Protein AF-A0A6L7PE51-F1 (afdb_monomer)

pLDDT: mean 96.05, std 4.15, range [68.06, 98.62]

Foldseek 3Di:
DDPVVVVLVPDQLCVVVCVVAVQFADDPQWTWDCDPVDDDDDTPWIGHRVVSDI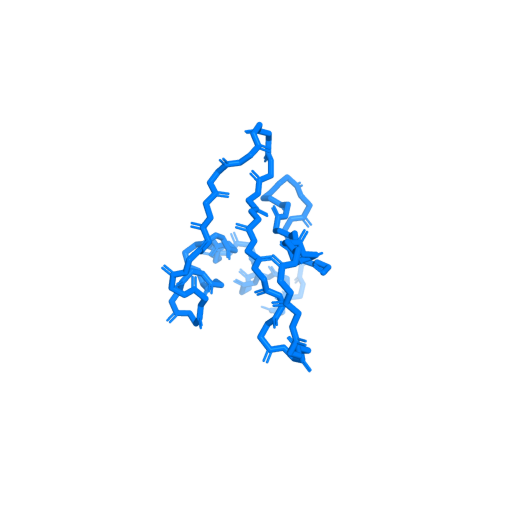D

Structure (mmCIF, N/CA/C/O backbone):
data_AF-A0A6L7PE51-F1
#
_entry.id   AF-A0A6L7PE51-F1
#
loop_
_atom_site.group_PDB
_atom_site.id
_atom_site.type_symbol
_atom_site.label_atom_id
_atom_site.label_alt_id
_atom_site.label_comp_id
_atom_site.label_asym_id
_ato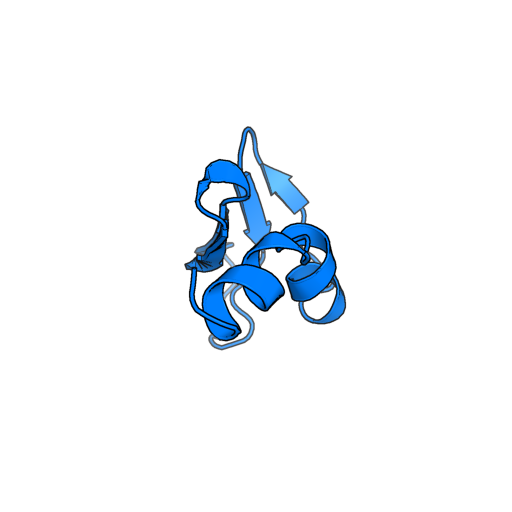m_site.label_entity_id
_atom_site.label_seq_id
_atom_site.pdbx_PDB_ins_code
_atom_site.Cartn_x
_atom_site.Cartn_y
_atom_site.Cartn_z
_atom_site.occupancy
_atom_sit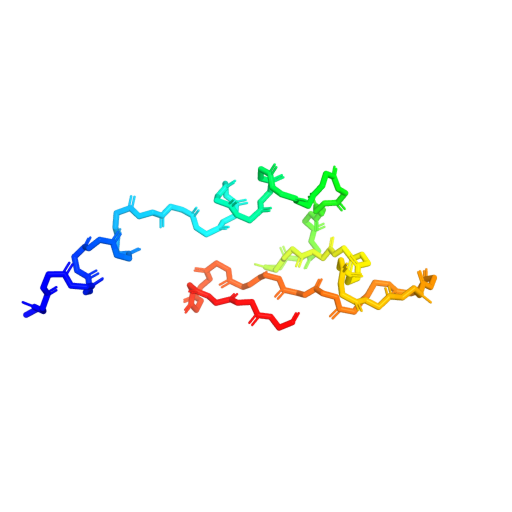e.B_iso_or_equiv
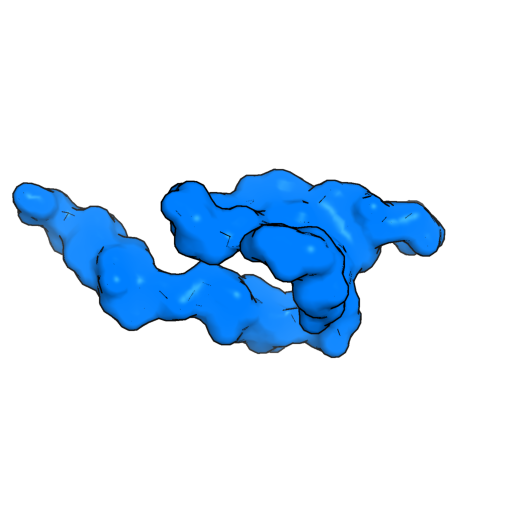_atom_site.auth_seq_id
_atom_site.auth_comp_id
_atom_site.auth_asym_id
_atom_site.auth_atom_id
_atom_site.pdbx_PDB_model_num
ATOM 1 N N . MET A 1 1 ? -10.533 11.239 16.531 1.00 68.06 1 MET A N 1
ATOM 2 C CA . MET A 1 1 ? -10.426 10.263 15.435 1.00 68.06 1 MET A CA 1
ATOM 3 C C . MET A 1 1 ? -11.807 10.056 14.860 1.00 68.06 1 MET A C 1
ATOM 5 O O . MET A 1 1 ? -12.759 9.921 15.621 1.00 68.06 1 MET A O 1
ATOM 9 N N . SER A 1 2 ? -11.928 10.139 13.541 1.00 95.75 2 SER A N 1
ATOM 10 C CA . SER A 1 2 ? -13.151 9.779 12.826 1.00 95.75 2 SER A CA 1
ATOM 11 C C . SER A 1 2 ? -13.237 8.262 12.655 1.00 95.75 2 SER A C 1
ATOM 13 O O . SER A 1 2 ? -12.214 7.583 12.594 1.00 95.75 2 SER A O 1
ATOM 15 N N . THR A 1 3 ? -14.447 7.731 12.471 1.00 96.62 3 THR A N 1
ATOM 16 C CA . THR A 1 3 ? -14.657 6.306 12.158 1.00 96.62 3 THR A CA 1
ATOM 17 C C . THR A 1 3 ? -13.821 5.843 10.959 1.00 96.62 3 THR A C 1
ATOM 19 O O . THR A 1 3 ? -13.352 4.710 10.928 1.00 96.62 3 THR A O 1
ATOM 22 N N . ILE A 1 4 ? -13.590 6.723 9.978 1.00 95.94 4 ILE A N 1
ATOM 23 C CA . ILE A 1 4 ? -12.758 6.427 8.803 1.00 95.94 4 ILE A CA 1
ATOM 24 C C . ILE A 1 4 ? -11.291 6.224 9.204 1.00 95.94 4 ILE A C 1
ATOM 26 O O . ILE A 1 4 ? -10.639 5.305 8.710 1.00 95.94 4 ILE A O 1
ATOM 30 N N . GLU A 1 5 ? -10.766 7.074 10.085 1.00 93.75 5 GLU A N 1
ATOM 31 C CA . GLU A 1 5 ? -9.396 6.952 10.597 1.00 93.75 5 GLU A CA 1
ATOM 32 C C . GLU A 1 5 ? -9.232 5.678 11.427 1.00 93.75 5 GLU A C 1
ATOM 34 O O . GLU A 1 5 ? -8.247 4.967 11.239 1.00 93.75 5 GLU A O 1
ATOM 39 N N . ASP A 1 6 ? -10.220 5.337 12.260 1.00 95.56 6 ASP A N 1
ATOM 40 C CA . ASP A 1 6 ? -10.199 4.119 13.077 1.00 95.56 6 ASP A CA 1
ATOM 41 C C . ASP A 1 6 ? -10.169 2.851 12.221 1.00 95.56 6 ASP A C 1
ATOM 43 O O . ASP A 1 6 ? -9.443 1.905 12.526 1.00 95.56 6 ASP A O 1
ATOM 47 N N . VAL A 1 7 ? -10.942 2.821 11.131 1.00 94.88 7 VAL A N 1
ATOM 48 C CA . VAL A 1 7 ? -10.920 1.700 10.183 1.00 94.88 7 VAL A CA 1
ATOM 49 C C . VAL A 1 7 ? -9.548 1.592 9.525 1.00 94.88 7 VAL A C 1
ATOM 51 O O . VAL A 1 7 ? -8.967 0.511 9.517 1.00 94.88 7 VAL A O 1
ATOM 54 N N . LYS A 1 8 ? -8.994 2.703 9.022 1.00 92.69 8 LYS A N 1
ATOM 55 C CA . LYS A 1 8 ? -7.669 2.706 8.382 1.00 92.69 8 LYS A CA 1
ATOM 56 C C . LYS A 1 8 ? -6.558 2.279 9.341 1.00 92.69 8 LYS A C 1
ATOM 58 O O . LYS A 1 8 ? -5.672 1.544 8.928 1.00 92.69 8 LYS A O 1
ATOM 63 N N . ALA A 1 9 ? -6.619 2.693 10.606 1.00 93.12 9 ALA A N 1
ATOM 64 C CA . ALA A 1 9 ? -5.622 2.349 11.618 1.00 93.12 9 ALA A CA 1
ATOM 65 C C . ALA A 1 9 ? -5.615 0.857 11.997 1.00 93.12 9 ALA A C 1
ATOM 67 O O . ALA A 1 9 ? -4.619 0.366 12.520 1.00 93.12 9 ALA A O 1
ATOM 68 N N . ARG A 1 10 ? -6.717 0.136 11.754 1.00 95.38 10 ARG A N 1
ATOM 69 C CA . ARG A 1 10 ? -6.842 -1.304 12.040 1.00 95.38 10 ARG A CA 1
ATOM 70 C C . ARG A 1 10 ? -6.392 -2.199 10.889 1.00 95.38 10 ARG A C 1
ATOM 72 O O . ARG A 1 10 ? -6.263 -3.401 11.096 1.00 95.38 10 ARG A O 1
ATOM 79 N N . LEU A 1 11 ? -6.208 -1.647 9.692 1.00 96.31 11 LEU A N 1
ATOM 80 C CA . LEU A 1 11 ? -5.839 -2.409 8.504 1.00 96.31 11 LEU A CA 1
ATOM 81 C C . LEU A 1 11 ? -4.327 -2.370 8.286 1.00 96.31 11 LEU A C 1
ATOM 83 O O . LEU A 1 11 ? -3.716 -1.303 8.318 1.00 96.31 11 LEU A O 1
ATOM 87 N N . ASP A 1 12 ? -3.739 -3.522 7.970 1.00 96.81 12 ASP A N 1
ATOM 88 C CA . ASP A 1 12 ? -2.412 -3.567 7.363 1.00 96.81 12 ASP A CA 1
ATOM 89 C C . ASP A 1 12 ? -2.553 -3.302 5.858 1.00 96.81 12 ASP A C 1
ATOM 91 O O . ASP A 1 12 ? -3.204 -4.053 5.120 1.00 96.81 12 ASP A O 1
ATOM 95 N N . ILE A 1 13 ? -1.952 -2.208 5.385 1.00 97.50 13 ILE A N 1
ATOM 96 C CA . ILE A 1 13 ? -1.996 -1.851 3.967 1.00 97.50 13 ILE A CA 1
ATOM 97 C C . ILE A 1 13 ? -1.298 -2.889 3.080 1.00 97.50 13 ILE A C 1
ATOM 99 O O . ILE A 1 13 ? -1.737 -3.103 1.951 1.00 97.50 13 ILE A O 1
ATOM 103 N N . VAL A 1 14 ? -0.239 -3.547 3.559 1.00 98.12 14 VAL A N 1
ATOM 104 C CA . VAL A 1 14 ? 0.489 -4.560 2.782 1.00 98.12 14 VAL A CA 1
ATOM 105 C C . VAL A 1 14 ? -0.390 -5.778 2.566 1.00 98.12 14 VAL A C 1
ATOM 107 O O . VAL A 1 14 ? -0.485 -6.255 1.438 1.00 98.12 14 VAL A O 1
ATOM 110 N N . GLU A 1 15 ? -1.056 -6.250 3.619 1.00 97.69 15 GLU A N 1
ATOM 111 C CA . GLU A 1 15 ? -1.995 -7.370 3.536 1.00 97.69 15 GLU A CA 1
ATOM 112 C C . GLU A 1 15 ? -3.175 -7.017 2.626 1.00 97.69 15 GLU A C 1
ATOM 114 O O . GLU A 1 15 ? -3.479 -7.737 1.671 1.00 97.69 15 GLU A O 1
ATOM 119 N N . THR A 1 16 ? -3.787 -5.856 2.872 1.00 97.31 16 THR A N 1
ATOM 120 C CA . THR A 1 16 ? -4.957 -5.394 2.122 1.00 97.31 16 THR A CA 1
ATOM 121 C C . THR A 1 16 ? -4.642 -5.296 0.633 1.00 97.31 16 THR A C 1
ATOM 123 O O . THR A 1 16 ? -5.354 -5.876 -0.182 1.00 97.31 16 THR A O 1
ATOM 126 N N . VAL A 1 17 ? -3.561 -4.610 0.254 1.00 97.94 17 VAL A N 1
ATOM 127 C CA . VAL A 1 17 ? -3.175 -4.439 -1.154 1.00 97.94 17 VAL A CA 1
ATOM 128 C C . VAL A 1 17 ? -2.643 -5.741 -1.756 1.00 97.94 17 VAL A C 1
ATOM 130 O O . VAL A 1 17 ? -2.952 -6.052 -2.906 1.00 97.94 17 VAL A O 1
ATOM 133 N N . GLY A 1 18 ? -1.889 -6.532 -0.989 1.00 97.69 18 GLY A N 1
ATOM 134 C CA . GLY A 1 18 ? -1.337 -7.817 -1.422 1.00 97.69 18 GLY A CA 1
ATOM 135 C C . GLY A 1 18 ? -2.409 -8.827 -1.831 1.00 97.69 18 GLY A C 1
ATOM 136 O O . GLY A 1 18 ? -2.182 -9.607 -2.753 1.00 97.69 18 GLY A O 1
ATOM 137 N N . SER A 1 19 ? -3.604 -8.753 -1.232 1.00 97.56 19 SER A N 1
ATOM 138 C CA . SER A 1 19 ? -4.754 -9.575 -1.640 1.00 97.56 19 SER A CA 1
ATOM 139 C C . SER A 1 19 ? -5.242 -9.297 -3.073 1.00 97.56 19 SER A C 1
ATOM 141 O O . SER A 1 19 ? -5.806 -10.187 -3.707 1.00 97.56 19 SER A O 1
ATOM 143 N N . TYR A 1 20 ? -4.974 -8.101 -3.615 1.00 97.38 20 TYR A N 1
ATOM 144 C CA . TYR A 1 20 ? -5.333 -7.703 -4.985 1.00 97.38 20 TYR A CA 1
ATOM 145 C C . TYR A 1 20 ? -4.138 -7.703 -5.948 1.00 97.38 20 TYR A C 1
ATOM 147 O O . TYR A 1 20 ? -4.323 -7.787 -7.162 1.00 97.38 20 TYR A O 1
ATOM 155 N N . VAL A 1 21 ? -2.911 -7.592 -5.431 1.00 97.38 21 VAL A N 1
ATOM 156 C CA . VAL A 1 21 ? -1.682 -7.458 -6.225 1.00 97.38 21 VAL A CA 1
ATOM 157 C C . VAL A 1 21 ? -0.765 -8.664 -5.959 1.00 97.38 21 VAL A C 1
ATOM 159 O O . VAL A 1 21 ? 0.131 -8.588 -5.116 1.00 97.38 21 VAL A O 1
ATOM 162 N N . PRO A 1 22 ? -0.926 -9.784 -6.697 1.00 90.38 22 PRO A N 1
ATOM 163 C CA . PRO A 1 22 ? -0.298 -11.076 -6.377 1.00 90.38 22 PRO A CA 1
ATOM 164 C C . PRO A 1 22 ? 1.236 -11.102 -6.501 1.00 90.38 22 PRO A C 1
ATOM 166 O O . PRO A 1 22 ? 1.878 -12.050 -6.058 1.00 90.38 22 PRO A O 1
ATOM 169 N N . ASN A 1 23 ? 1.842 -10.065 -7.089 1.00 94.25 23 ASN A N 1
ATOM 170 C CA . ASN A 1 23 ? 3.292 -9.929 -7.254 1.00 94.25 23 ASN A CA 1
ATOM 171 C C . ASN A 1 23 ? 3.896 -8.807 -6.395 1.00 94.25 23 ASN A C 1
ATOM 173 O O . ASN A 1 23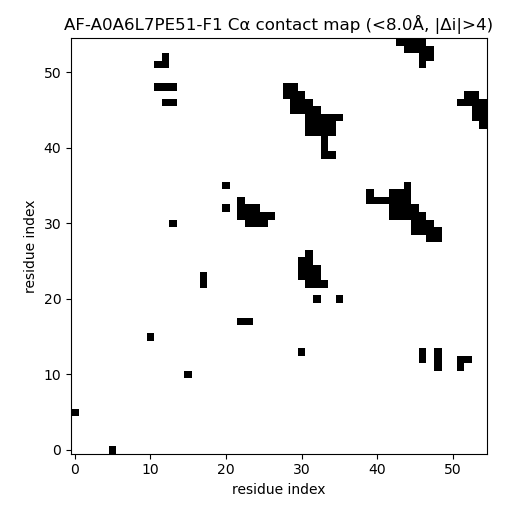 ? 4.998 -8.339 -6.692 1.00 94.25 23 ASN A O 1
ATOM 177 N N . LEU A 1 24 ? 3.188 -8.359 -5.354 1.00 98.31 24 LEU A N 1
ATOM 178 C CA . LEU A 1 24 ? 3.697 -7.366 -4.415 1.00 98.31 24 LEU A CA 1
ATOM 179 C C . LEU A 1 24 ? 4.886 -7.940 -3.632 1.00 98.31 24 LEU A C 1
ATOM 181 O O . LEU A 1 24 ? 4.751 -8.875 -2.847 1.00 98.31 24 LEU A O 1
ATOM 185 N N . LYS A 1 25 ? 6.077 -7.380 -3.855 1.00 97.88 25 LYS A N 1
ATOM 186 C CA . LYS A 1 25 ? 7.333 -7.859 -3.261 1.00 97.88 25 LYS A CA 1
ATOM 187 C C . LYS A 1 25 ? 8.004 -6.772 -2.443 1.00 97.88 25 LYS A C 1
ATOM 189 O O . LYS A 1 25 ? 8.025 -5.607 -2.834 1.00 97.88 25 LYS A O 1
ATOM 194 N N . ARG A 1 26 ? 8.615 -7.157 -1.324 1.00 97.81 26 ARG A N 1
ATOM 195 C CA . ARG A 1 26 ? 9.373 -6.234 -0.476 1.00 97.81 26 ARG A CA 1
ATOM 196 C C . ARG A 1 26 ? 10.591 -5.687 -1.227 1.00 97.81 26 ARG A C 1
ATOM 198 O O . ARG A 1 26 ? 11.374 -6.442 -1.794 1.00 97.81 26 ARG A O 1
ATOM 205 N N . SER A 1 27 ? 10.767 -4.371 -1.181 1.00 97.62 27 SER A N 1
ATOM 206 C CA . SER A 1 27 ? 11.864 -3.623 -1.798 1.00 97.62 27 SER A CA 1
ATOM 207 C C . SER A 1 27 ? 12.390 -2.589 -0.798 1.00 97.62 27 SER A C 1
ATOM 209 O O . SER A 1 27 ? 11.997 -1.422 -0.803 1.00 97.62 27 SER A O 1
ATOM 211 N N . GLY A 1 28 ? 13.294 -3.014 0.084 1.00 97.06 28 GLY A N 1
ATOM 212 C CA . GLY A 1 28 ? 13.780 -2.169 1.175 1.00 97.06 28 GLY A CA 1
ATOM 213 C C . GLY A 1 28 ? 12.687 -1.924 2.220 1.00 97.06 28 GLY A C 1
ATOM 214 O O . GLY A 1 28 ? 12.220 -2.870 2.855 1.00 97.06 28 GLY A O 1
ATOM 215 N N . ARG A 1 29 ? 12.305 -0.656 2.421 1.00 97.25 29 ARG A N 1
ATOM 216 C CA . ARG A 1 29 ? 11.251 -0.253 3.377 1.00 97.25 29 ARG A CA 1
ATOM 217 C C . ARG A 1 29 ? 9.841 -0.271 2.779 1.00 97.25 29 ARG A C 1
ATOM 219 O O . ARG A 1 29 ? 8.876 -0.253 3.531 1.00 97.25 29 ARG A O 1
ATOM 226 N N . THR A 1 30 ? 9.732 -0.314 1.455 1.00 98.31 30 THR A N 1
ATOM 227 C CA . THR A 1 30 ? 8.462 -0.325 0.724 1.00 98.31 30 THR A CA 1
ATOM 228 C C . THR A 1 30 ? 8.227 -1.682 0.069 1.00 98.31 30 THR A C 1
ATOM 230 O O . THR A 1 30 ? 9.065 -2.587 0.142 1.00 98.31 30 THR A O 1
ATOM 233 N N . TRP A 1 31 ? 7.080 -1.827 -0.581 1.00 98.62 31 TRP A N 1
ATOM 234 C CA . TRP A 1 31 ? 6.743 -2.970 -1.417 1.00 98.62 31 TRP A CA 1
ATOM 235 C C . TRP A 1 31 ? 6.452 -2.501 -2.833 1.00 98.62 31 TRP A C 1
ATOM 237 O O . TRP A 1 31 ? 5.962 -1.390 -3.014 1.00 98.62 31 TRP A O 1
ATOM 247 N N . LYS A 1 32 ? 6.780 -3.318 -3.832 1.00 98.38 32 LYS A N 1
ATOM 248 C CA . LYS A 1 32 ? 6.642 -2.961 -5.244 1.00 98.38 32 LYS A CA 1
ATOM 249 C C . LYS A 1 32 ? 6.022 -4.072 -6.080 1.00 98.38 32 LYS A C 1
ATOM 251 O O . LYS A 1 32 ? 6.254 -5.249 -5.806 1.00 98.38 32 LYS A O 1
ATOM 256 N N . ALA A 1 33 ? 5.288 -3.676 -7.114 1.00 98.19 33 ALA A N 1
ATOM 257 C CA . ALA A 1 33 ? 4.756 -4.533 -8.173 1.00 98.19 33 ALA A CA 1
ATOM 258 C C . ALA A 1 33 ? 4.602 -3.734 -9.479 1.00 98.19 33 ALA A C 1
ATOM 260 O O . ALA A 1 33 ? 4.767 -2.513 -9.492 1.00 98.19 33 ALA A O 1
ATOM 261 N N . ASN A 1 34 ? 4.256 -4.411 -10.573 1.00 97.69 34 ASN A N 1
ATOM 262 C CA . ASN A 1 34 ? 3.724 -3.723 -11.751 1.00 97.69 34 ASN A CA 1
ATOM 263 C C . ASN A 1 34 ? 2.327 -3.191 -11.418 1.00 97.69 34 ASN A C 1
ATOM 265 O O . ASN A 1 34 ? 1.562 -3.853 -10.710 1.00 97.69 34 ASN A O 1
ATOM 269 N N . CYS A 1 35 ? 2.009 -1.997 -11.910 1.00 96.88 35 CYS A N 1
ATOM 270 C CA . CYS A 1 35 ? 0.745 -1.340 -11.622 1.00 96.88 35 CYS A CA 1
ATOM 271 C C . CYS A 1 35 ? -0.440 -2.130 -12.199 1.00 96.88 35 CYS A C 1
ATOM 273 O O . CYS A 1 35 ? -0.459 -2.393 -13.398 1.00 96.88 35 CYS A O 1
ATOM 275 N N . PRO A 1 36 ? -1.468 -2.474 -11.397 1.00 95.94 36 PRO A N 1
ATOM 276 C CA . PRO A 1 36 ? -2.642 -3.190 -11.902 1.00 95.94 36 PRO A CA 1
ATOM 277 C C . PRO A 1 36 ? -3.507 -2.332 -12.842 1.00 95.94 36 PRO A C 1
ATOM 279 O O . PRO A 1 36 ? -4.393 -2.858 -13.510 1.00 95.94 36 PRO A O 1
ATOM 282 N N . PHE A 1 37 ? -3.255 -1.021 -12.904 1.00 96.44 37 PHE A N 1
ATOM 283 C CA . PHE A 1 37 ? -3.993 -0.070 -13.737 1.00 96.44 37 PHE A CA 1
ATOM 284 C C . PHE A 1 37 ? -3.308 0.236 -15.078 1.00 96.44 37 PHE A C 1
ATOM 286 O O . PHE A 1 37 ? -3.928 0.844 -15.948 1.00 96.44 37 PHE A O 1
ATOM 293 N N . HIS A 1 38 ? -2.057 -0.198 -15.275 1.00 96.12 38 HIS A N 1
ATOM 294 C CA . HIS A 1 38 ? -1.284 0.063 -16.490 1.00 96.12 38 HIS A CA 1
ATOM 295 C C . HIS A 1 38 ? -0.594 -1.212 -16.979 1.00 96.12 38 HIS A C 1
ATOM 297 O O . HIS A 1 38 ? 0.011 -1.947 -16.206 1.00 96.12 38 HIS A O 1
ATOM 303 N N . ASN A 1 39 ? -0.631 -1.469 -18.287 1.00 95.25 39 ASN A N 1
ATOM 304 C CA . ASN A 1 39 ? 0.079 -2.609 -18.864 1.00 95.25 39 ASN A CA 1
ATOM 305 C C . ASN A 1 39 ? 1.562 -2.270 -19.083 1.00 95.25 39 ASN A C 1
ATOM 307 O O . ASN A 1 39 ? 1.956 -1.799 -20.151 1.00 95.25 39 ASN A O 1
ATOM 311 N N . GLU A 1 40 ? 2.379 -2.497 -18.059 1.00 94.19 40 GLU A N 1
ATOM 312 C CA . GLU A 1 40 ? 3.803 -2.160 -18.043 1.00 94.19 40 GLU A CA 1
ATOM 313 C C . GLU A 1 40 ? 4.697 -3.354 -17.678 1.00 94.19 40 GLU A C 1
ATOM 315 O O . GLU A 1 40 ? 4.258 -4.354 -17.105 1.00 94.19 40 GLU A O 1
ATOM 320 N N . 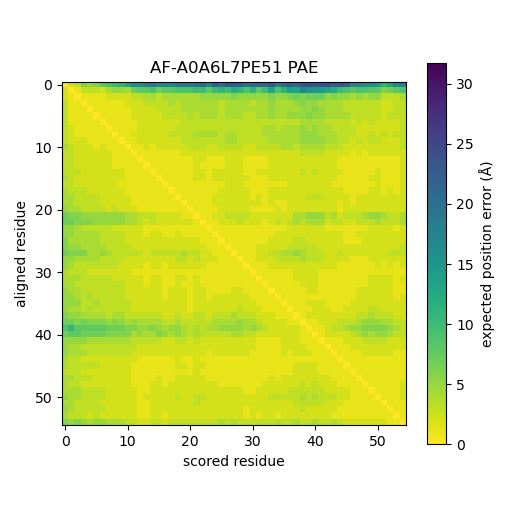ARG A 1 41 ? 5.994 -3.236 -17.993 1.00 94.44 41 ARG A N 1
ATOM 321 C CA . ARG A 1 41 ? 7.015 -4.248 -17.657 1.00 94.44 41 ARG A CA 1
ATOM 322 C C . ARG A 1 41 ? 7.878 -3.871 -16.456 1.00 94.44 41 ARG A C 1
ATOM 324 O O . ARG A 1 41 ? 8.505 -4.752 -15.873 1.00 94.44 41 ARG A O 1
ATOM 331 N N . THR A 1 42 ? 7.916 -2.591 -16.104 1.00 96.19 42 THR A N 1
ATOM 332 C CA . THR A 1 42 ? 8.727 -2.067 -15.004 1.00 96.19 42 THR A CA 1
ATOM 333 C C . THR A 1 42 ? 7.833 -1.852 -13.787 1.00 96.19 42 THR A C 1
ATOM 335 O O . THR A 1 42 ? 6.804 -1.208 -13.944 1.00 96.19 42 THR A O 1
ATOM 338 N N . PRO A 1 43 ? 8.204 -2.325 -12.585 1.00 97.00 43 PRO A N 1
ATOM 339 C CA . PRO A 1 43 ? 7.415 -2.081 -11.383 1.00 97.00 43 PRO A CA 1
ATOM 340 C C . PRO A 1 43 ? 7.297 -0.585 -11.058 1.00 97.00 43 PRO A C 1
ATOM 342 O O . PRO A 1 43 ? 8.290 0.029 -10.651 1.00 97.00 43 PRO A O 1
ATOM 345 N N . SER A 1 44 ? 6.102 -0.006 -11.209 1.00 97.12 44 SER A N 1
ATOM 346 C CA . SER A 1 44 ? 5.820 1.387 -10.826 1.00 97.12 44 SER A CA 1
ATOM 347 C C . SER A 1 44 ? 4.913 1.529 -9.603 1.00 97.12 44 SER A C 1
ATOM 349 O O . SER A 1 44 ? 4.907 2.591 -8.988 1.00 97.12 44 SER A O 1
ATOM 351 N N . PHE A 1 45 ? 4.216 0.463 -9.200 1.00 98.31 45 PHE A N 1
ATOM 352 C CA . PHE A 1 45 ? 3.305 0.493 -8.062 1.00 98.31 45 PHE A CA 1
ATOM 353 C C . PHE A 1 45 ? 4.064 0.265 -6.758 1.00 98.31 45 PHE A C 1
ATOM 355 O O . PHE A 1 45 ? 4.748 -0.752 -6.608 1.00 98.31 45 PHE A O 1
ATOM 362 N N . ILE A 1 46 ? 3.963 1.206 -5.821 1.00 98.44 46 ILE A N 1
ATOM 363 C CA . ILE A 1 46 ? 4.728 1.252 -4.574 1.00 98.44 46 ILE A CA 1
ATOM 364 C C . ILE A 1 46 ? 3.768 1.343 -3.390 1.00 98.44 46 ILE A C 1
ATOM 366 O O . ILE A 1 46 ? 3.024 2.307 -3.262 1.00 98.44 46 ILE A O 1
ATOM 370 N N . VAL A 1 47 ? 3.852 0.396 -2.458 1.00 98.56 47 VAL A N 1
ATOM 371 C CA . VAL A 1 47 ? 3.156 0.453 -1.163 1.00 98.56 47 VAL A CA 1
ATOM 372 C C . V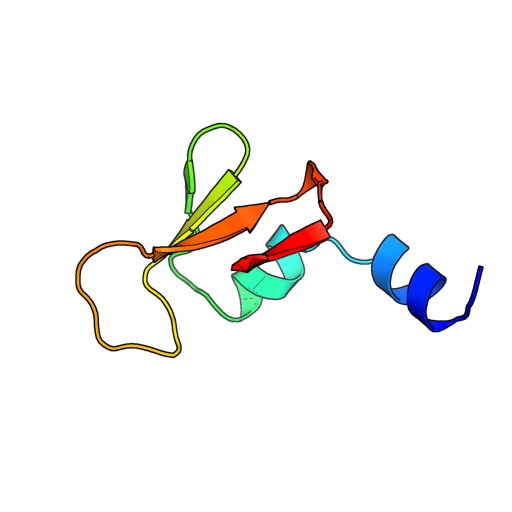AL A 1 47 ? 4.154 0.857 -0.082 1.00 98.56 47 VAL A C 1
ATOM 374 O O . VAL A 1 47 ? 5.205 0.228 0.068 1.00 98.56 47 VAL A O 1
ATOM 377 N N . ASP A 1 48 ? 3.828 1.896 0.684 1.00 98.12 48 ASP A N 1
ATOM 378 C CA . ASP A 1 48 ? 4.622 2.377 1.813 1.00 98.12 48 ASP A CA 1
ATOM 379 C C . ASP A 1 48 ? 3.866 2.137 3.133 1.00 98.12 48 ASP A C 1
ATOM 381 O O . ASP A 1 48 ? 2.967 2.912 3.483 1.00 98.12 48 ASP A O 1
ATOM 385 N N . PRO A 1 49 ? 4.237 1.091 3.896 1.00 97.31 49 PRO A N 1
ATOM 386 C CA . PRO A 1 49 ? 3.589 0.774 5.166 1.00 97.31 49 PRO A CA 1
ATOM 387 C C . PRO A 1 49 ? 3.761 1.877 6.213 1.00 97.31 49 PRO A C 1
ATOM 389 O O . PRO A 1 49 ? 2.883 2.067 7.046 1.00 97.31 49 PRO A O 1
ATOM 392 N N . SER A 1 50 ? 4.862 2.638 6.158 1.00 96.38 50 SER A N 1
ATOM 393 C CA . SER A 1 50 ? 5.126 3.721 7.117 1.00 96.38 50 SER A CA 1
ATOM 394 C C . SER A 1 50 ? 4.191 4.915 6.929 1.00 96.38 50 SER A C 1
ATOM 396 O O . SER A 1 50 ? 3.940 5.662 7.872 1.00 96.38 50 SER A O 1
ATOM 398 N N . ARG A 1 51 ? 3.653 5.077 5.716 1.00 95.31 51 ARG A N 1
ATOM 399 C CA . ARG A 1 51 ? 2.690 6.125 5.360 1.00 95.31 51 ARG A CA 1
ATOM 400 C C . ARG A 1 51 ? 1.250 5.621 5.314 1.00 95.31 5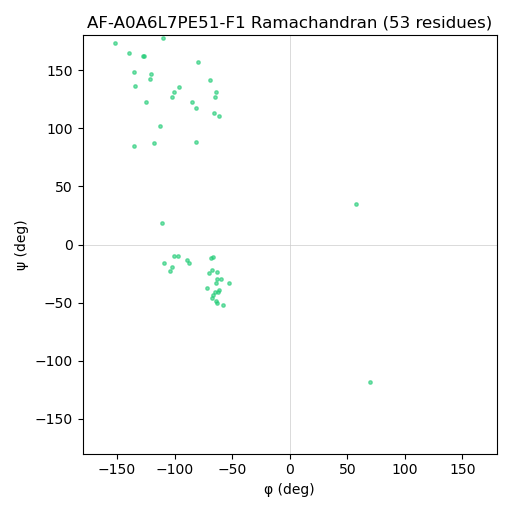1 ARG A C 1
ATOM 402 O O . ARG A 1 51 ? 0.344 6.436 5.169 1.00 95.31 51 ARG A O 1
ATOM 409 N N . GLY A 1 52 ? 1.036 4.305 5.387 1.00 96.06 52 GLY A N 1
ATOM 410 C CA . GLY A 1 52 ? -0.281 3.702 5.184 1.00 96.06 52 GLY A CA 1
ATOM 411 C C . GLY A 1 52 ? -0.878 4.054 3.817 1.00 96.06 52 GLY A C 1
ATOM 412 O O . GLY A 1 52 ? -2.085 4.265 3.713 1.00 96.06 52 GLY A O 1
ATOM 413 N N . SER A 1 53 ? -0.045 4.181 2.775 1.00 96.88 53 SER A N 1
ATOM 414 C CA . SER A 1 53 ? -0.476 4.592 1.430 1.00 96.88 53 SER A CA 1
ATOM 415 C C . SER A 1 53 ? 0.220 3.814 0.309 1.00 96.88 53 SER A C 1
ATOM 417 O O . SER A 1 53 ? 1.263 3.194 0.520 1.00 96.88 53 SER A O 1
ATOM 419 N N . TRP A 1 54 ? -0.322 3.902 -0.906 1.00 97.19 54 TRP A N 1
ATOM 420 C CA . TRP A 1 54 ? 0.296 3.402 -2.136 1.00 97.19 54 TRP A CA 1
ATOM 421 C C . TRP A 1 54 ? 0.355 4.495 -3.213 1.00 97.19 54 TRP A C 1
ATOM 423 O O . TRP A 1 54 ? -0.330 5.515 -3.099 1.00 97.19 54 TRP A O 1
ATOM 433 N N . HIS A 1 55 ? 1.200 4.284 -4.221 1.00 95.56 55 HIS A N 1
ATOM 434 C CA . HIS A 1 55 ? 1.326 5.085 -5.439 1.00 95.56 55 HIS A CA 1
ATOM 435 C C . HIS A 1 55 ? 1.416 4.158 -6.648 1.00 95.56 55 HIS A C 1
ATOM 437 O O . HIS A 1 55 ? 2.156 3.157 -6.532 1.00 95.56 55 HIS A O 1
#

Sequence (55 aa):
MSTIEDVKARLDIVETVGSYVPNLKRSGRTWKANCPFHNERTPSFIVDPSRGSWH

Solvent-accessible surface area (backbone atoms only — not comparable to full-atom values): 3432 Å² total; per-residue (Å²): 133,53,74,69,53,55,54,56,75,71,52,58,56,63,61,60,51,38,77,77,38,91,65,60,36,82,55,90,86,31,30,36,23,58,38,94,88,50,100,67,92,63,68,69,25,38,39,33,68,92,73,68,46,72,83

Nearest PDB structures (foldseek):
  1d0q-assembly1_B  TM=9.537E-01  e=2.692E-04  Ge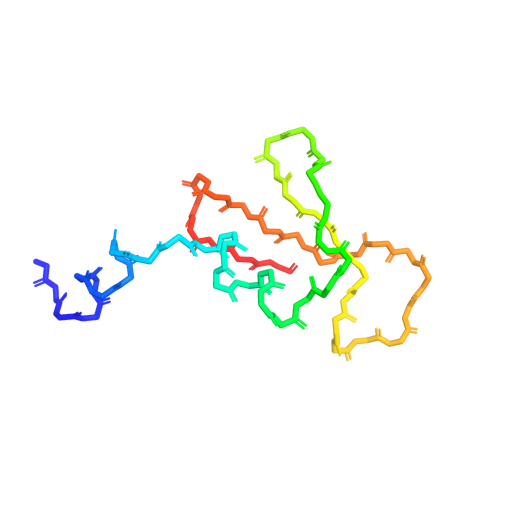obacillus stearothermophilus
  2au3-assembly1_A  TM=8.933E-01  e=1.684E-04  Aquifex aeolicus

Radius of gyration: 12.18 Å; Cα contacts (8 Å, |Δi|>4): 67; chains: 1; bounding box: 28×21×34 Å

Mean predicted aligned error: 2.63 Å

Secondary structure (DSSP, 8-state):
--HHHHHHHHS-HHHHHHTT-TT-EEETTEEEE--TTS--SS--EEEETTTTEE-